Protein AF-A0A5K1AFB7-F1 (afdb_monomer)

Organism: NCBI:txid210225

Foldseek 3Di:
DVVQFADDPPDPRGDHDPVSSPDDDDDDDPPQPDPPDDDDPPPPRQAQWDQDPVVNDIDGHDSDDDDVPGD

pLDDT: mean 77.31, std 16.58, range [39.19, 96.0]

Mean predicted aligned error: 8.81 Å

Radius of gyration: 13.97 Å; Cα contacts (8 Å, |Δi|>4): 47; chains: 1; bounding box: 38×26×32 Å

Sequence (71 aa):
ISSRTLHIPWDKAGCLCPVGDLFNYEAPGIDAPTLDNEVNEDFNRLTDGGCEEDRNAYCFYARQSYSRGEQ

Solvent-accessible surface area (backbone atoms only — not comparable to full-atom values): 5096 Å² total; per-residue (Å²): 112,82,94,54,47,40,78,40,99,90,40,95,83,38,43,80,45,86,72,62,58,73,62,77,92,75,81,79,57,90,86,44,82,79,77,86,66,78,95,68,93,61,85,78,68,80,59,49,47,50,64,39,77,96,73,73,40,78,46,76,46,79,90,63,92,76,58,95,88,61,131

Structure (mmCIF, N/CA/C/O backbone):
data_AF-A0A5K1AFB7-F1
#
_entry.id   AF-A0A5K1AFB7-F1
#
loop_
_atom_site.group_PDB
_atom_site.id
_atom_site.type_symbol
_atom_site.label_atom_id
_atom_site.label_alt_id
_atom_site.label_comp_id
_atom_site.label_asym_id
_atom_site.label_entity_id
_atom_site.label_seq_id
_atom_site.pdbx_PDB_ins_code
_atom_site.Cartn_x
_atom_site.Cartn_y
_atom_site.Cartn_z
_atom_site.occupancy
_atom_site.B_iso_or_equiv
_atom_site.auth_seq_id
_atom_site.auth_comp_id
_atom_site.auth_asym_id
_atom_site.auth_atom_id
_atom_site.pdbx_PDB_model_num
ATOM 1 N N . ILE A 1 1 ? 6.610 14.301 -7.118 1.00 67.00 1 ILE A N 1
ATOM 2 C CA . ILE A 1 1 ? 6.581 12.889 -7.573 1.00 67.00 1 ILE A CA 1
ATOM 3 C C . ILE A 1 1 ? 7.316 12.006 -6.567 1.00 67.00 1 ILE A C 1
ATOM 5 O O . ILE A 1 1 ? 6.672 11.147 -5.992 1.00 67.00 1 ILE A O 1
ATOM 9 N N . SER A 1 2 ? 8.589 12.279 -6.248 1.00 76.75 2 SER A N 1
ATOM 10 C CA 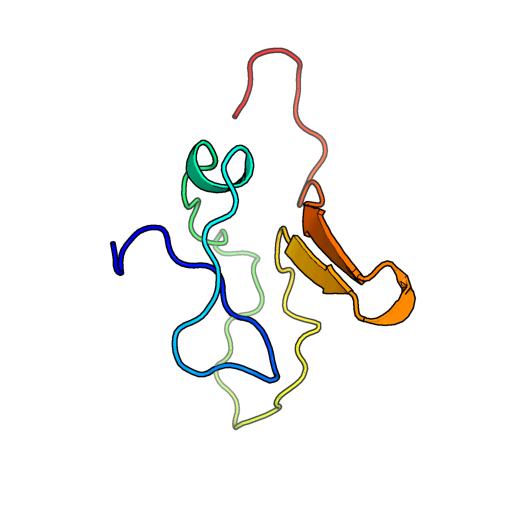. SER A 1 2 ? 9.404 11.437 -5.349 1.00 76.75 2 SER A CA 1
ATOM 11 C C . SER A 1 2 ? 8.844 11.186 -3.940 1.00 76.75 2 SER A C 1
ATOM 13 O O . SER A 1 2 ? 9.168 10.164 -3.356 1.00 76.75 2 SER A O 1
ATOM 15 N N . SER A 1 3 ? 7.998 12.065 -3.392 1.00 82.75 3 SER A N 1
ATOM 16 C CA . SER A 1 3 ? 7.380 11.878 -2.067 1.00 82.75 3 SER A CA 1
ATOM 17 C C . SER A 1 3 ? 6.249 10.844 -2.029 1.00 82.75 3 SER A C 1
ATOM 19 O O . SER A 1 3 ? 5.757 10.533 -0.951 1.00 82.75 3 SER A O 1
ATOM 21 N N . ARG A 1 4 ? 5.784 10.375 -3.193 1.00 86.19 4 ARG A N 1
ATOM 22 C CA . ARG A 1 4 ? 4.601 9.508 -3.347 1.00 86.19 4 ARG A CA 1
ATOM 23 C C . ARG A 1 4 ? 4.881 8.239 -4.157 1.00 86.19 4 ARG A C 1
ATOM 25 O O . ARG A 1 4 ? 4.010 7.392 -4.317 1.00 86.19 4 ARG A O 1
ATOM 32 N N . THR A 1 5 ? 6.082 8.131 -4.712 1.00 90.38 5 THR A N 1
ATOM 33 C CA . THR A 1 5 ? 6.523 6.972 -5.481 1.00 90.38 5 THR A CA 1
ATOM 34 C C . THR A 1 5 ? 6.768 5.792 -4.545 1.00 90.38 5 THR A C 1
ATOM 36 O O . THR A 1 5 ? 7.526 5.913 -3.585 1.00 90.38 5 THR A O 1
ATOM 39 N N . LEU A 1 6 ? 6.167 4.646 -4.855 1.00 88.19 6 LEU A N 1
ATOM 40 C CA . LEU A 1 6 ? 6.379 3.393 -4.140 1.00 88.19 6 LEU A CA 1
ATOM 41 C C . LEU A 1 6 ? 7.510 2.593 -4.782 1.00 88.19 6 LEU A C 1
ATOM 43 O O . LEU A 1 6 ? 7.704 2.622 -5.999 1.00 88.19 6 LEU A O 1
ATOM 47 N N . HIS A 1 7 ? 8.265 1.880 -3.954 1.00 88.75 7 HIS A N 1
ATOM 48 C CA . HIS A 1 7 ? 9.372 1.055 -4.419 1.00 88.75 7 HIS A CA 1
ATOM 49 C C . HIS A 1 7 ? 8.863 -0.201 -5.136 1.00 88.75 7 HIS A C 1
ATOM 51 O O . HIS A 1 7 ? 7.980 -0.886 -4.630 1.00 88.75 7 HIS A O 1
ATOM 57 N N . ILE A 1 8 ? 9.465 -0.543 -6.276 1.00 87.38 8 ILE A N 1
ATOM 58 C CA . ILE A 1 8 ? 9.283 -1.846 -6.923 1.00 87.38 8 ILE A CA 1
ATOM 59 C C . ILE A 1 8 ? 10.657 -2.476 -7.202 1.00 87.38 8 ILE A C 1
ATOM 61 O O . ILE A 1 8 ? 11.567 -1.754 -7.618 1.00 87.38 8 ILE A O 1
ATOM 65 N N . PRO A 1 9 ? 10.836 -3.796 -6.990 1.00 85.06 9 PRO A N 1
ATOM 66 C CA . PRO A 1 9 ? 12.156 -4.437 -7.048 1.00 85.06 9 PRO A CA 1
ATOM 67 C C . PRO A 1 9 ? 12.877 -4.285 -8.394 1.00 85.06 9 PRO A C 1
ATOM 69 O O . PRO A 1 9 ? 14.100 -4.178 -8.450 1.00 85.06 9 PRO A O 1
ATOM 72 N N . TRP A 1 10 ? 12.117 -4.267 -9.490 1.00 85.38 10 TRP A N 1
A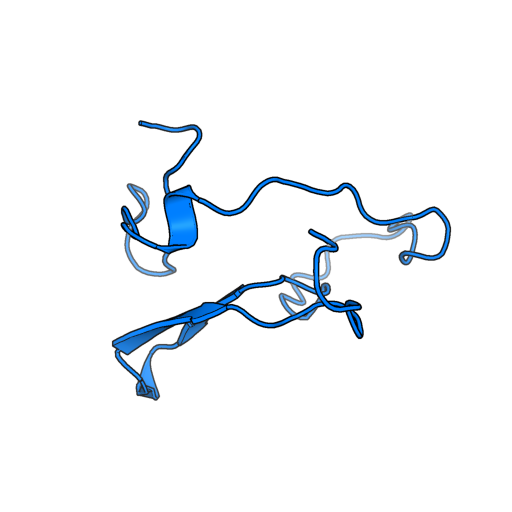TOM 73 C CA . TRP A 1 10 ? 12.645 -4.291 -10.855 1.00 85.38 10 TRP A CA 1
ATOM 74 C C . TRP A 1 10 ? 12.756 -2.914 -11.526 1.00 85.38 10 TRP A C 1
ATOM 76 O O . TRP A 1 10 ? 13.276 -2.834 -12.639 1.00 85.38 10 TRP A O 1
ATOM 86 N N . ASP A 1 11 ? 12.304 -1.830 -10.887 1.00 87.81 11 ASP A N 1
ATOM 87 C CA . ASP A 1 11 ? 1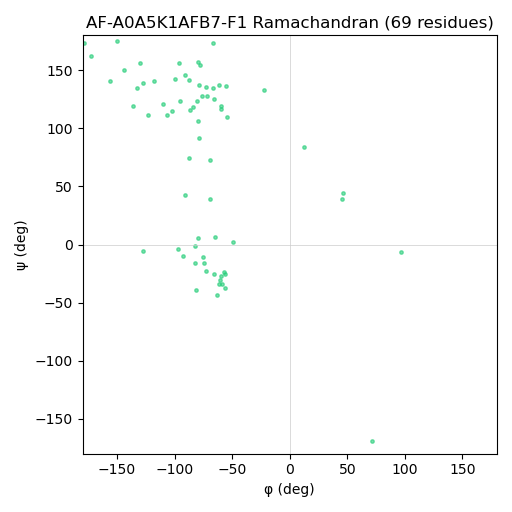2.402 -0.474 -11.441 1.00 87.81 11 ASP A CA 1
ATOM 88 C C . ASP A 1 11 ? 12.868 0.535 -10.386 1.00 87.81 11 ASP A C 1
ATOM 90 O O . ASP A 1 11 ? 12.202 0.804 -9.385 1.00 87.81 11 ASP A O 1
ATOM 94 N N . LYS A 1 12 ? 14.015 1.163 -10.659 1.00 86.69 12 LYS A N 1
ATOM 95 C CA . LYS A 1 12 ? 14.592 2.208 -9.803 1.00 86.69 12 LYS A CA 1
ATOM 96 C C . LYS A 1 12 ? 13.732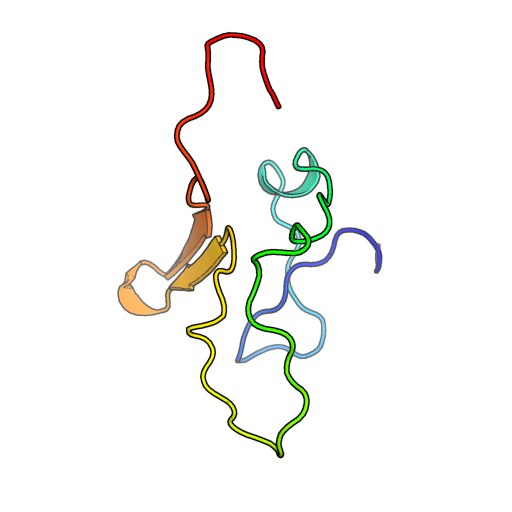 3.467 -9.746 1.00 86.69 12 LYS A C 1
ATOM 98 O O . LYS A 1 12 ? 13.845 4.219 -8.781 1.00 86.69 12 LYS A O 1
ATOM 103 N N . ALA A 1 13 ? 12.918 3.722 -10.770 1.00 88.25 13 ALA A N 1
ATOM 104 C CA . ALA A 1 13 ? 12.000 4.851 -10.785 1.00 88.25 13 ALA A CA 1
ATOM 105 C C . ALA A 1 13 ? 10.788 4.636 -9.867 1.00 88.25 13 ALA A C 1
ATOM 107 O O . ALA A 1 13 ? 10.125 5.616 -9.532 1.00 88.25 13 ALA A O 1
ATOM 108 N N . GLY A 1 14 ? 10.520 3.397 -9.436 1.00 88.94 14 GLY A N 1
ATOM 109 C CA . GLY A 1 14 ? 9.352 3.055 -8.634 1.00 88.94 14 GLY A CA 1
ATOM 110 C C . GLY A 1 14 ? 8.041 3.102 -9.428 1.00 88.94 14 GLY A C 1
ATOM 111 O O . GLY A 1 14 ? 8.030 3.233 -10.651 1.00 88.94 14 GLY A O 1
ATOM 112 N N . CYS A 1 15 ? 6.907 3.029 -8.733 1.00 88.44 15 CYS A N 1
ATOM 113 C CA . CYS A 1 15 ? 5.587 3.180 -9.343 1.00 88.44 15 CYS A CA 1
ATOM 114 C C . CYS A 1 15 ? 4.711 4.190 -8.591 1.00 88.44 15 CYS A C 1
ATOM 116 O O . CYS A 1 15 ? 4.910 4.473 -7.409 1.00 88.44 15 CYS A O 1
ATOM 118 N N . LEU A 1 16 ? 3.727 4.755 -9.292 1.00 88.56 16 LEU A N 1
ATOM 119 C CA . LEU A 1 16 ? 2.659 5.534 -8.670 1.00 88.56 16 LEU A CA 1
ATOM 120 C C . LEU A 1 16 ? 1.460 4.618 -8.436 1.00 88.56 16 LEU A C 1
ATOM 122 O O . LEU A 1 16 ? 0.932 4.036 -9.383 1.00 88.56 16 LEU A O 1
ATOM 126 N N . CYS A 1 17 ? 1.010 4.522 -7.187 1.00 86.50 17 CYS A N 1
ATOM 127 C CA . CYS A 1 17 ? -0.217 3.820 -6.831 1.00 86.50 17 CYS A CA 1
ATOM 128 C C . CYS A 1 17 ? -1.302 4.850 -6.481 1.00 86.50 17 CYS A C 1
ATOM 130 O O . CYS A 1 17 ? -1.184 5.500 -5.442 1.00 86.50 17 CYS A O 1
ATOM 132 N N . PRO A 1 18 ? -2.363 5.009 -7.298 1.00 87.06 18 PRO A N 1
ATOM 133 C CA . PRO A 1 18 ? -3.384 6.035 -7.069 1.00 87.06 18 PRO A CA 1
ATOM 134 C C . PRO A 1 18 ? -4.041 5.963 -5.685 1.00 87.06 18 PRO A C 1
ATOM 136 O O . PRO A 1 18 ? -4.326 6.994 -5.090 1.00 87.06 18 PRO A O 1
ATOM 139 N N . VAL A 1 19 ? -4.268 4.748 -5.173 1.00 88.06 19 VAL A N 1
ATOM 140 C CA . VAL A 1 19 ? -4.855 4.528 -3.840 1.00 88.06 19 VAL A CA 1
ATOM 141 C C . VAL A 1 19 ? -3.794 4.648 -2.743 1.00 88.06 19 VAL A C 1
ATOM 143 O O . VAL A 1 19 ? -4.061 5.240 -1.702 1.00 88.06 19 VAL A O 1
ATOM 146 N N . GLY A 1 20 ? -2.581 4.147 -2.995 1.00 86.62 20 GLY A N 1
ATOM 147 C CA . GLY A 1 20 ? -1.444 4.249 -2.076 1.00 86.62 20 GLY A CA 1
ATOM 148 C C . GLY A 1 20 ? -1.034 5.688 -1.754 1.00 86.62 20 GLY A C 1
ATOM 149 O O . GLY A 1 20 ? -0.606 5.963 -0.641 1.00 86.62 20 GLY A O 1
ATOM 150 N N . ASP A 1 21 ? -1.238 6.619 -2.692 1.00 89.00 21 ASP A N 1
ATOM 151 C CA . ASP A 1 21 ? -0.973 8.055 -2.510 1.00 89.00 21 ASP A CA 1
ATOM 152 C C . ASP A 1 21 ? -1.745 8.667 -1.328 1.00 89.00 21 ASP A C 1
ATOM 154 O O . ASP A 1 21 ? -1.329 9.682 -0.777 1.00 89.00 21 ASP A O 1
ATOM 158 N N . LEU A 1 22 ? -2.869 8.069 -0.922 1.00 89.81 22 LEU A N 1
ATOM 159 C CA . LEU A 1 22 ? -3.708 8.585 0.162 1.00 89.81 22 LEU A CA 1
ATOM 160 C C . LEU A 1 22 ? -3.205 8.207 1.561 1.00 89.81 22 LEU A C 1
ATOM 162 O O . LEU A 1 22 ? -3.645 8.815 2.536 1.00 89.81 22 LEU A O 1
ATOM 166 N N . PHE A 1 23 ? -2.306 7.228 1.672 1.00 87.12 23 PHE A N 1
ATOM 167 C CA . PHE A 1 23 ? -1.772 6.792 2.957 1.00 87.12 23 PHE A CA 1
ATOM 168 C C . PHE A 1 23 ? -0.695 7.761 3.445 1.00 87.12 23 PHE A C 1
ATOM 170 O O . PHE A 1 23 ? 0.161 8.220 2.684 1.00 87.12 23 PHE A O 1
ATOM 177 N N . ASN A 1 24 ? -0.747 8.081 4.735 1.00 88.50 24 ASN A N 1
ATOM 178 C CA . ASN A 1 24 ? 0.252 8.914 5.390 1.00 88.50 24 ASN A CA 1
ATOM 179 C C . ASN A 1 24 ? 1.293 8.042 6.088 1.00 88.50 24 ASN A C 1
ATOM 181 O O . ASN A 1 24 ? 1.017 6.912 6.481 1.00 88.50 24 ASN A O 1
ATOM 185 N N . TYR A 1 25 ? 2.481 8.603 6.286 1.00 85.38 25 TYR A N 1
ATOM 186 C CA . TYR A 1 25 ? 3.528 7.947 7.054 1.00 85.38 25 TYR A CA 1
ATOM 187 C C . TYR A 1 25 ? 3.289 8.127 8.555 1.00 85.38 25 TYR A C 1
ATOM 189 O O . TYR A 1 25 ? 3.254 9.257 9.048 1.00 85.38 25 TYR A O 1
ATOM 197 N N . GLU A 1 26 ? 3.198 7.015 9.279 1.00 84.44 26 GLU A N 1
ATOM 198 C CA . GLU A 1 26 ? 3.283 6.984 10.736 1.00 84.44 26 GLU A CA 1
ATOM 199 C C . GLU A 1 26 ? 4.597 6.315 11.155 1.00 84.44 26 GLU A C 1
ATOM 201 O O . GLU A 1 26 ? 4.888 5.160 10.808 1.00 84.44 26 GLU A O 1
ATOM 206 N N . ALA A 1 27 ? 5.419 7.066 11.894 1.00 81.19 27 ALA A N 1
ATOM 207 C CA . ALA A 1 27 ? 6.684 6.558 12.398 1.00 81.19 27 ALA A CA 1
ATOM 208 C C . ALA A 1 27 ? 6.432 5.357 13.330 1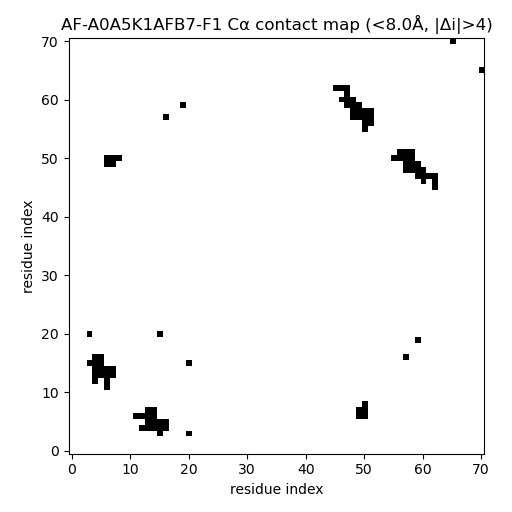.00 81.19 27 ALA A C 1
ATOM 210 O O . ALA A 1 27 ? 5.526 5.412 14.161 1.00 81.19 27 ALA A O 1
ATOM 211 N N . PRO A 1 28 ? 7.223 4.274 13.229 1.00 76.12 28 PRO A N 1
ATOM 212 C CA . PRO A 1 28 ? 7.135 3.172 14.181 1.00 76.12 28 PRO A CA 1
ATOM 213 C C . PRO A 1 28 ? 7.307 3.669 15.627 1.00 76.12 28 PRO A C 1
ATOM 215 O O . PRO A 1 28 ? 8.177 4.499 15.892 1.00 76.12 28 PRO A O 1
ATOM 218 N N . GLY A 1 29 ? 6.475 3.172 16.549 1.00 70.69 29 GLY A N 1
ATOM 219 C CA . GLY A 1 29 ? 6.547 3.514 17.974 1.00 70.69 29 GLY A CA 1
ATOM 220 C C . GLY A 1 29 ? 7.820 3.001 18.661 1.00 70.69 29 GLY A C 1
ATOM 221 O O . GLY A 1 29 ? 8.590 2.250 18.074 1.00 70.69 29 GLY A O 1
ATOM 222 N N . ILE A 1 30 ? 8.029 3.392 19.922 1.00 62.12 30 ILE A N 1
ATOM 223 C CA . ILE A 1 30 ? 9.232 3.061 20.720 1.00 62.12 30 ILE A CA 1
ATOM 224 C C . ILE A 1 30 ? 9.423 1.541 20.891 1.00 62.12 30 ILE A C 1
ATOM 226 O O . ILE A 1 30 ? 10.554 1.080 21.002 1.00 62.12 30 ILE A O 1
ATOM 230 N N . ASP A 1 31 ? 8.338 0.767 20.839 1.00 60.50 31 ASP A N 1
ATOM 231 C CA . ASP A 1 31 ? 8.371 -0.700 20.907 1.00 60.50 31 ASP A CA 1
ATOM 232 C C . ASP A 1 31 ? 8.691 -1.365 19.556 1.00 60.50 31 ASP A C 1
ATOM 234 O O . ASP A 1 31 ? 8.766 -2.593 19.458 1.00 60.50 31 ASP A O 1
ATOM 238 N N . ALA A 1 32 ? 8.868 -0.580 18.488 1.00 58.31 32 ALA A N 1
ATOM 239 C CA . ALA A 1 32 ? 9.426 -1.095 17.250 1.00 58.31 32 ALA A CA 1
ATOM 240 C C . ALA A 1 32 ? 10.887 -1.482 17.513 1.00 58.31 32 ALA A C 1
ATOM 242 O O . ALA A 1 32 ? 11.606 -0.700 18.134 1.00 58.31 32 ALA A O 1
ATOM 243 N N . PRO A 1 33 ? 11.345 -2.656 17.042 1.00 54.56 33 PRO A N 1
ATOM 244 C CA . PRO A 1 33 ? 12.700 -3.119 17.302 1.00 54.56 33 PRO A CA 1
ATOM 245 C C . PRO A 1 33 ? 13.694 -2.040 16.864 1.00 54.56 33 PRO A C 1
ATOM 247 O O . PRO A 1 33 ? 13.834 -1.751 15.670 1.00 54.56 33 PRO A O 1
ATOM 250 N N . THR A 1 34 ? 14.348 -1.404 17.840 1.00 49.84 34 THR A N 1
ATOM 251 C CA . THR A 1 34 ? 15.490 -0.534 17.594 1.00 49.84 34 THR A CA 1
ATOM 252 C C . THR A 1 34 ? 16.540 -1.396 16.920 1.00 49.84 34 THR A C 1
ATOM 254 O O . THR A 1 34 ? 16.969 -2.412 17.452 1.00 49.84 34 THR A O 1
ATOM 257 N N . LEU A 1 35 ? 16.876 -1.045 15.683 1.00 53.09 35 LEU A N 1
ATOM 258 C CA . LEU A 1 35 ? 17.930 -1.708 14.932 1.00 53.09 35 LEU A CA 1
ATOM 259 C C . LEU A 1 35 ? 19.247 -1.032 15.255 1.00 53.09 35 LEU A C 1
ATOM 261 O O . LEU A 1 35 ? 19.795 -0.265 14.470 1.00 53.09 35 LEU A O 1
ATOM 265 N N . ASP A 1 36 ? 19.733 -1.318 16.451 1.00 48.62 36 ASP A N 1
ATOM 266 C CA . ASP A 1 36 ? 21.113 -1.133 16.852 1.00 48.62 36 ASP A CA 1
ATOM 267 C C . ASP A 1 36 ? 21.920 -2.405 16.581 1.00 48.62 36 ASP A C 1
ATOM 269 O O . ASP A 1 36 ? 22.701 -2.794 17.426 1.00 48.62 36 ASP A O 1
ATOM 273 N N . ASN A 1 37 ? 21.748 -3.071 15.430 1.00 45.38 37 ASN A N 1
ATOM 274 C CA . ASN A 1 37 ? 22.704 -4.066 14.932 1.00 45.38 37 ASN A CA 1
ATOM 275 C C . ASN A 1 37 ? 22.607 -4.234 13.407 1.00 45.38 37 ASN A C 1
ATOM 277 O O . ASN A 1 37 ? 21.533 -4.190 12.814 1.00 45.38 37 ASN A O 1
ATOM 281 N N . GLU A 1 38 ? 23.793 -4.376 12.827 1.00 44.56 38 GLU A N 1
ATOM 282 C CA . GLU A 1 38 ? 24.197 -4.591 11.438 1.00 44.56 38 GLU A CA 1
ATOM 283 C C . GLU A 1 38 ? 23.163 -5.198 10.471 1.00 44.56 38 GLU A C 1
ATOM 285 O O . GLU A 1 38 ? 22.537 -6.216 10.745 1.00 44.56 38 GLU A O 1
ATOM 290 N N . VAL A 1 39 ? 23.071 -4.551 9.298 1.00 47.25 39 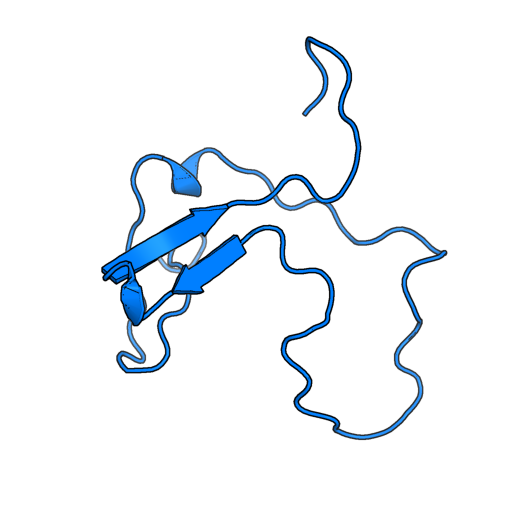VAL A N 1
ATOM 291 C CA . VAL A 1 39 ? 22.727 -5.089 7.966 1.00 47.25 39 VAL A CA 1
ATOM 292 C C . VAL A 1 39 ? 22.151 -6.512 7.979 1.00 47.25 39 VAL A C 1
ATOM 294 O O . VAL A 1 39 ? 22.849 -7.489 7.730 1.00 47.25 39 VAL A O 1
ATOM 297 N N . ASN A 1 40 ? 20.846 -6.619 8.213 1.00 39.19 40 ASN A N 1
ATOM 298 C CA . ASN A 1 40 ? 20.084 -7.754 7.720 1.00 39.19 40 ASN A CA 1
ATOM 299 C C . ASN A 1 40 ? 18.950 -7.202 6.861 1.00 39.19 40 ASN A C 1
ATOM 301 O O . ASN A 1 40 ? 18.055 -6.508 7.348 1.00 39.19 40 ASN A O 1
ATOM 305 N N . GLU A 1 41 ? 19.053 -7.461 5.559 1.00 45.81 41 GLU A N 1
ATOM 306 C CA . GLU A 1 41 ? 18.092 -7.136 4.500 1.00 45.81 41 GLU A CA 1
ATOM 307 C C . GLU A 1 41 ? 16.814 -7.984 4.624 1.00 45.81 41 GLU A C 1
ATOM 309 O O . GLU A 1 41 ? 16.234 -8.431 3.639 1.00 45.81 41 GLU A O 1
ATOM 314 N N . ASP A 1 42 ? 16.349 -8.215 5.849 1.00 44.19 42 ASP A N 1
ATOM 315 C CA . ASP A 1 42 ? 15.062 -8.829 6.094 1.00 44.19 42 ASP A CA 1
ATOM 316 C C . ASP A 1 42 ? 13.996 -7.749 5.892 1.00 44.19 42 ASP A C 1
ATOM 318 O O . ASP A 1 42 ? 13.585 -7.032 6.809 1.00 44.19 42 ASP A O 1
ATOM 322 N N . PHE A 1 43 ? 13.502 -7.676 4.656 1.00 47.75 43 PHE A N 1
ATOM 323 C CA . PHE A 1 43 ? 12.267 -7.009 4.223 1.00 47.75 43 PHE A CA 1
ATOM 324 C C . PHE A 1 43 ? 11.017 -7.366 5.069 1.00 47.75 43 PHE A C 1
ATOM 326 O O . PHE A 1 43 ? 9.931 -6.861 4.814 1.00 47.75 43 PHE A O 1
ATOM 333 N N . ASN A 1 44 ? 11.159 -8.180 6.117 1.00 46.03 44 ASN A N 1
ATOM 334 C CA . ASN A 1 44 ? 10.146 -8.494 7.122 1.00 46.03 44 ASN A CA 1
ATOM 335 C C . ASN A 1 44 ? 9.976 -7.411 8.204 1.00 46.03 44 ASN A C 1
ATOM 337 O O . ASN A 1 44 ? 9.213 -7.606 9.154 1.00 46.03 44 ASN A O 1
ATOM 341 N N . ARG A 1 45 ? 10.652 -6.258 8.088 1.00 48.31 45 ARG A N 1
ATOM 342 C CA . ARG A 1 45 ? 10.400 -5.074 8.926 1.00 48.31 45 ARG A CA 1
ATOM 343 C C . ARG A 1 45 ? 9.047 -4.436 8.595 1.00 48.31 45 ARG A C 1
ATOM 345 O O . ARG A 1 45 ? 9.015 -3.349 8.040 1.00 48.31 45 ARG A O 1
ATOM 352 N N . LEU A 1 46 ? 7.950 -5.079 8.989 1.00 51.44 46 LEU A N 1
ATOM 353 C CA . LEU A 1 46 ? 6.670 -4.430 9.300 1.00 51.44 46 LEU A CA 1
ATOM 354 C C . LEU A 1 46 ? 6.209 -3.365 8.279 1.00 51.44 46 LEU A C 1
ATOM 356 O O . LEU A 1 46 ? 5.733 -2.300 8.679 1.00 51.44 46 LEU A O 1
ATOM 360 N N . THR A 1 47 ? 6.399 -3.596 6.978 1.00 62.56 47 THR A N 1
ATOM 361 C CA . THR A 1 47 ? 5.944 -2.642 5.971 1.00 62.56 47 THR A CA 1
ATOM 362 C C . THR A 1 47 ? 4.432 -2.804 5.833 1.00 62.56 47 THR A C 1
ATOM 364 O O . THR A 1 47 ? 3.912 -3.900 5.640 1.00 62.56 47 THR A O 1
ATOM 367 N N . ASP A 1 48 ? 3.707 -1.697 5.951 1.00 75.94 48 ASP A N 1
ATOM 368 C CA . ASP A 1 48 ? 2.268 -1.568 5.673 1.00 75.94 48 ASP A CA 1
ATOM 369 C C . ASP A 1 48 ? 1.922 -1.804 4.194 1.00 75.94 48 ASP A C 1
ATOM 371 O O . ASP A 1 48 ? 0.776 -1.640 3.780 1.00 75.94 48 ASP A O 1
ATOM 375 N N . GLY A 1 49 ? 2.893 -2.218 3.383 1.00 84.75 49 GLY A N 1
ATOM 376 C CA . GLY A 1 49 ? 2.680 -2.692 2.035 1.00 84.75 49 GLY A CA 1
ATOM 377 C C . GLY A 1 49 ? 3.959 -3.129 1.333 1.00 84.75 49 GLY A C 1
ATOM 378 O O . GLY A 1 49 ? 5.070 -2.953 1.838 1.00 84.75 49 GLY A O 1
ATOM 379 N N . GLY A 1 50 ? 3.789 -3.704 0.149 1.00 87.94 50 GLY A N 1
ATOM 380 C CA . GLY A 1 50 ? 4.876 -4.186 -0.692 1.00 87.94 50 GLY A CA 1
ATOM 381 C C . GLY A 1 50 ? 4.385 -4.628 -2.064 1.00 87.94 50 GLY A C 1
ATOM 382 O O . GLY A 1 50 ? 3.194 -4.862 -2.278 1.00 87.94 50 GLY A O 1
ATOM 383 N N . CYS A 1 51 ? 5.318 -4.724 -3.007 1.00 88.06 51 CYS A N 1
ATOM 384 C CA . CYS A 1 51 ? 5.026 -5.224 -4.340 1.00 88.06 51 CYS A CA 1
ATOM 385 C C . CYS A 1 51 ? 5.086 -6.753 -4.349 1.00 88.06 51 CYS A C 1
ATOM 387 O O . CYS A 1 51 ? 6.138 -7.331 -4.090 1.00 88.06 51 CYS A O 1
ATOM 389 N N . GLU A 1 52 ? 3.968 -7.401 -4.664 1.00 88.81 52 GLU A N 1
ATOM 390 C CA . GLU A 1 52 ? 3.867 -8.856 -4.739 1.00 88.81 52 GLU A CA 1
ATOM 391 C C . GLU A 1 52 ? 3.887 -9.312 -6.198 1.00 88.81 52 GLU A C 1
ATOM 393 O O . GLU A 1 52 ? 2.963 -9.023 -6.964 1.00 88.81 52 GLU A O 1
ATOM 398 N N . GLU A 1 53 ? 4.937 -10.042 -6.581 1.00 85.19 53 GLU A N 1
ATOM 399 C CA . GLU A 1 53 ? 5.145 -10.515 -7.956 1.00 85.19 53 GLU A CA 1
ATOM 400 C C . GLU A 1 53 ? 4.047 -11.485 -8.409 1.00 85.19 53 GLU A C 1
ATOM 402 O O . GLU A 1 53 ? 3.484 -11.308 -9.489 1.00 85.19 53 GLU A O 1
ATOM 407 N N . ASP A 1 54 ? 3.654 -12.433 -7.554 1.00 88.75 54 ASP A N 1
ATOM 408 C CA . ASP A 1 54 ? 2.620 -13.431 -7.869 1.00 88.75 54 ASP A CA 1
ATOM 409 C C . ASP A 1 54 ? 1.253 -12.802 -8.170 1.00 88.75 54 ASP A C 1
ATOM 411 O O . ASP A 1 54 ? 0.480 -13.308 -8.986 1.00 88.75 54 ASP A O 1
ATOM 415 N N . ARG A 1 55 ? 0.936 -11.687 -7.500 1.00 85.75 55 ARG A N 1
ATOM 416 C CA . ARG A 1 55 ? -0.327 -10.957 -7.681 1.00 85.75 55 ARG A CA 1
ATOM 417 C C . ARG A 1 55 ? -0.218 -9.841 -8.713 1.00 85.75 55 ARG A C 1
ATOM 419 O O . ARG A 1 55 ? -1.245 -9.271 -9.082 1.00 85.75 55 ARG A O 1
ATOM 426 N N . ASN A 1 56 ? 1.000 -9.528 -9.161 1.00 87.06 56 ASN A N 1
ATOM 427 C CA . ASN A 1 56 ? 1.326 -8.370 -9.988 1.00 87.06 56 ASN A CA 1
ATOM 428 C C . ASN A 1 56 ? 0.673 -7.079 -9.456 1.00 87.06 56 ASN A C 1
ATOM 430 O O . ASN A 1 56 ? 0.045 -6.316 -10.195 1.00 87.06 56 ASN A O 1
ATOM 434 N N . ALA A 1 57 ? 0.751 -6.880 -8.140 1.00 89.19 57 ALA A N 1
ATOM 435 C CA . ALA A 1 57 ? 0.059 -5.802 -7.448 1.00 89.19 57 ALA A CA 1
ATOM 436 C C . ALA A 1 57 ? 0.899 -5.258 -6.294 1.00 89.19 57 ALA A C 1
ATOM 438 O O . ALA A 1 57 ? 1.654 -5.987 -5.652 1.00 89.19 57 ALA A O 1
ATOM 439 N N . TYR A 1 58 ? 0.719 -3.970 -6.004 1.00 89.44 58 TYR A N 1
ATOM 440 C CA . TYR A 1 58 ? 1.182 -3.396 -4.749 1.00 89.44 58 TYR A CA 1
ATOM 441 C C . TYR A 1 58 ? 0.099 -3.606 -3.692 1.00 89.44 58 TYR A C 1
ATOM 443 O O . TYR A 1 58 ? -1.016 -3.094 -3.829 1.00 89.44 58 TYR A O 1
ATOM 451 N N . CYS A 1 59 ? 0.411 -4.384 -2.665 1.00 90.12 59 CYS A N 1
ATOM 452 C CA . CYS A 1 59 ? -0.513 -4.737 -1.598 1.00 90.12 59 CYS A CA 1
ATOM 453 C C . CYS A 1 59 ? -0.254 -3.868 -0.370 1.00 90.12 59 CYS A C 1
ATOM 455 O O . CYS A 1 59 ? 0.896 -3.569 -0.062 1.00 90.12 59 CYS A O 1
ATOM 457 N N . PHE A 1 60 ? -1.324 -3.482 0.326 1.00 88.94 60 PHE A N 1
ATOM 458 C CA . PHE A 1 60 ? -1.265 -2.730 1.578 1.00 88.94 60 PHE A CA 1
ATOM 459 C C . PHE A 1 60 ? -1.881 -3.558 2.704 1.00 88.94 60 PHE A C 1
ATOM 461 O O . PHE A 1 60 ? -2.907 -4.215 2.507 1.00 88.94 60 PHE A O 1
ATOM 468 N N . TYR A 1 61 ? -1.270 -3.504 3.880 1.00 86.75 61 TYR A N 1
ATOM 469 C CA . TYR A 1 61 ? -1.623 -4.284 5.055 1.00 86.75 61 TYR A CA 1
ATOM 470 C C . TYR A 1 61 ? -1.690 -3.381 6.283 1.00 86.75 61 TYR A C 1
ATOM 472 O O . TYR A 1 61 ? -0.804 -2.567 6.531 1.00 86.75 61 TYR A O 1
ATOM 480 N N . ALA A 1 62 ? -2.741 -3.547 7.083 1.00 87.19 62 ALA A N 1
ATOM 481 C CA . ALA A 1 62 ? -2.850 -2.842 8.349 1.00 87.19 62 ALA A CA 1
ATOM 482 C C . ALA A 1 62 ? -1.754 -3.330 9.310 1.00 87.19 62 ALA A C 1
ATOM 484 O O . ALA A 1 62 ? -1.651 -4.527 9.582 1.00 87.19 62 ALA A O 1
ATOM 485 N N . ARG A 1 63 ? -0.953 -2.403 9.847 1.00 82.19 63 ARG A N 1
ATOM 486 C CA . ARG A 1 63 ? 0.105 -2.718 10.827 1.00 82.19 63 ARG A CA 1
ATOM 487 C C . ARG A 1 63 ? -0.445 -3.080 12.203 1.00 82.19 63 ARG A C 1
ATOM 489 O O . ARG A 1 63 ? 0.229 -3.749 12.978 1.00 82.19 63 ARG A O 1
ATOM 496 N N . GLN A 1 64 ? -1.663 -2.639 12.495 1.00 84.56 64 GLN A N 1
ATOM 497 C CA . GLN A 1 64 ? -2.379 -2.907 13.733 1.00 84.56 64 GLN A CA 1
ATOM 498 C C . GLN A 1 64 ? -3.889 -2.938 13.484 1.00 84.56 64 G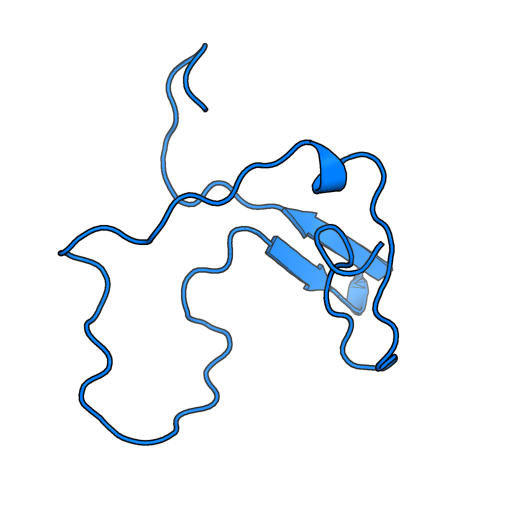LN A C 1
ATOM 500 O O . GLN A 1 64 ? -4.365 -2.678 12.379 1.00 84.56 64 GLN A O 1
ATOM 505 N N . SER A 1 65 ? -4.656 -3.280 14.515 1.00 89.19 65 SER A N 1
ATOM 506 C CA . SER A 1 65 ? -6.115 -3.197 14.456 1.00 89.19 65 SER A CA 1
ATOM 507 C C . SER A 1 65 ? -6.558 -1.752 14.673 1.00 89.19 65 SER A C 1
ATOM 509 O O . SER A 1 65 ? -6.493 -1.260 15.793 1.00 89.19 65 SER A O 1
ATOM 511 N N . TYR A 1 66 ? -7.003 -1.091 13.606 1.00 88.75 66 TYR A N 1
ATOM 512 C CA . TYR A 1 66 ? -7.537 0.272 13.655 1.00 88.75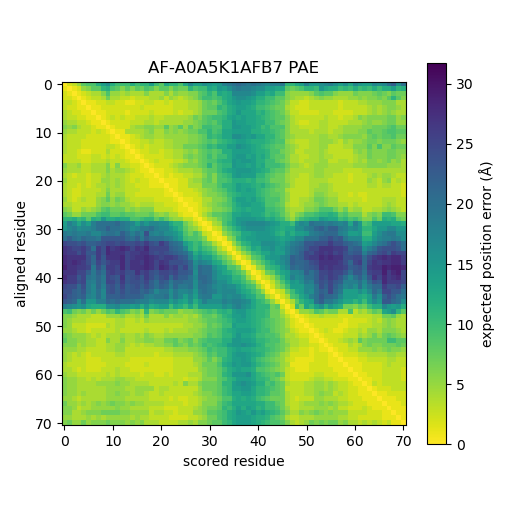 66 TYR A CA 1
ATOM 513 C C . TYR A 1 66 ? -9.037 0.271 13.966 1.00 88.75 66 TYR A C 1
ATOM 515 O O . TYR A 1 66 ? -9.797 -0.564 13.458 1.00 88.75 66 TYR A O 1
ATOM 523 N N . SER A 1 67 ? -9.484 1.235 14.766 1.00 95.62 67 SER A N 1
ATOM 524 C CA . SER A 1 67 ? -10.903 1.488 15.012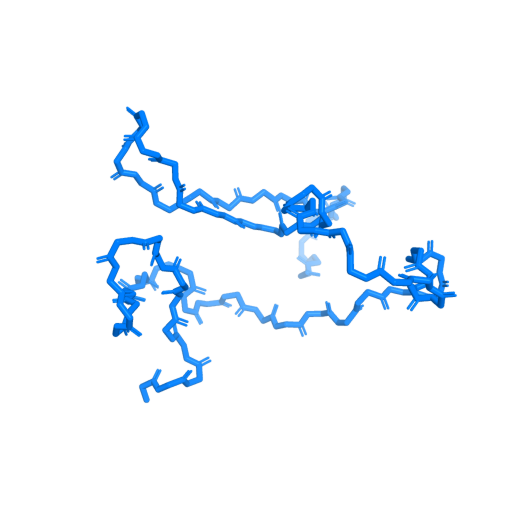 1.00 95.62 67 SER A CA 1
ATOM 525 C C . SER A 1 67 ? -11.519 2.280 13.859 1.00 95.62 67 SER A C 1
ATOM 527 O O . SER A 1 67 ? -10.849 2.997 13.117 1.00 95.62 67 SER A O 1
ATOM 529 N N . ARG A 1 68 ? -12.843 2.194 13.697 1.00 96.00 68 ARG A N 1
ATOM 530 C CA . ARG A 1 68 ? -13.542 2.962 12.659 1.00 96.00 68 ARG A CA 1
ATOM 531 C C . ARG A 1 68 ? -13.332 4.469 12.869 1.00 96.00 68 ARG A C 1
ATOM 533 O O . ARG A 1 68 ? -13.811 5.016 13.856 1.00 96.00 68 ARG A O 1
ATOM 540 N N . GLY A 1 69 ? -12.724 5.126 11.882 1.00 95.06 69 GLY A N 1
ATOM 541 C CA . GLY A 1 69 ? -12.442 6.566 11.900 1.00 95.06 69 GLY A CA 1
ATOM 542 C C . GLY A 1 69 ? -11.026 6.918 12.358 1.00 95.06 69 GLY A C 1
ATOM 543 O O . GLY A 1 69 ? -10.654 8.083 12.260 1.00 95.06 69 GLY A O 1
ATOM 544 N N . GLU A 1 70 ? -10.248 5.935 12.814 1.00 93.19 70 GLU A N 1
ATOM 545 C CA . GLU A 1 70 ? -8.806 6.086 12.991 1.00 93.19 70 GLU A CA 1
ATOM 546 C C . GLU A 1 70 ? -8.095 5.977 11.640 1.00 93.19 70 GLU A C 1
ATOM 548 O O . GLU A 1 70 ? -8.619 5.388 10.686 1.00 93.19 70 GLU A O 1
ATOM 553 N N . GLN A 1 71 ? -6.922 6.597 11.581 1.00 84.12 71 GLN A N 1
ATOM 554 C CA . GLN A 1 71 ? -5.995 6.523 10.462 1.00 84.12 71 GLN A CA 1
ATOM 555 C C . GLN A 1 71 ? -4.792 5.683 10.871 1.00 84.12 71 GLN A C 1
ATOM 557 O O . GLN A 1 71 ? -4.409 5.788 12.057 1.00 84.12 71 GLN A O 1
#

Secondary structure (DSSP, 8-state):
-TTTPEEETTEEEEE--TTGGGPPP-PPPTTS----S-----TTS--SEEEETTTTEEEE--SS-PPBTB-